Protein AF-A0A3M1Z9Z5-F1 (afdb_monomer)

Mean predicted aligned error: 8.13 Å

Structure (mmCIF, N/CA/C/O backbone):
data_AF-A0A3M1Z9Z5-F1
#
_entry.id   AF-A0A3M1Z9Z5-F1
#
loop_
_atom_site.group_PDB
_atom_site.id
_atom_site.type_symbol
_atom_site.label_atom_id
_atom_site.label_alt_id
_atom_site.label_comp_id
_atom_site.label_asym_id
_atom_site.label_entity_id
_atom_site.label_seq_id
_atom_site.pdbx_PDB_ins_code
_atom_site.Cartn_x
_atom_site.Cartn_y
_atom_site.Cartn_z
_atom_site.occupancy
_atom_site.B_iso_or_equiv
_atom_site.auth_seq_id
_atom_site.auth_comp_id
_atom_site.auth_asym_id
_atom_site.auth_atom_id
_atom_site.pdbx_PDB_model_num
ATOM 1 N N . MET A 1 1 ? 11.492 23.634 -15.285 1.00 51.53 1 MET A N 1
ATOM 2 C CA . MET A 1 1 ? 10.849 22.784 -14.254 1.00 51.53 1 MET A CA 1
ATOM 3 C C . MET A 1 1 ? 9.355 23.098 -14.225 1.00 51.53 1 MET A C 1
ATOM 5 O O . MET A 1 1 ? 8.852 23.601 -13.230 1.00 51.53 1 MET A O 1
ATOM 9 N N . THR A 1 2 ? 8.655 22.936 -15.346 1.00 55.88 2 THR A N 1
ATOM 10 C CA . THR A 1 2 ? 7.436 23.717 -15.613 1.00 55.88 2 THR A CA 1
ATOM 11 C C . THR A 1 2 ? 6.311 22.823 -16.112 1.00 55.88 2 THR A C 1
ATOM 13 O O . THR A 1 2 ? 6.329 22.444 -17.267 1.00 55.88 2 THR A O 1
ATOM 16 N N . LEU A 1 3 ? 5.345 22.520 -15.239 1.00 63.12 3 LEU A N 1
ATOM 17 C CA . LEU A 1 3 ? 3.958 22.099 -15.528 1.00 63.12 3 LEU A CA 1
ATOM 18 C C . LEU A 1 3 ? 3.689 20.872 -16.430 1.00 63.12 3 LEU A C 1
ATOM 20 O O . LEU A 1 3 ? 2.542 20.433 -16.472 1.00 63.12 3 LEU A O 1
ATOM 24 N N . ASP A 1 4 ? 4.692 20.257 -17.056 1.00 73.50 4 ASP A N 1
ATOM 25 C CA . ASP A 1 4 ? 4.495 19.160 -18.015 1.00 73.50 4 ASP A CA 1
ATOM 26 C C . ASP A 1 4 ? 3.789 17.940 -17.402 1.00 73.50 4 ASP A C 1
ATOM 28 O O . ASP A 1 4 ? 3.005 17.278 -18.071 1.00 73.50 4 ASP A O 1
ATOM 32 N N . TYR A 1 5 ? 3.990 17.676 -16.106 1.00 74.56 5 TYR A N 1
ATOM 33 C CA . TYR A 1 5 ? 3.412 16.527 -15.394 1.00 74.56 5 TYR A CA 1
ATOM 34 C C . TYR A 1 5 ? 2.143 16.849 -14.592 1.00 74.56 5 TYR A C 1
ATOM 36 O O . TYR A 1 5 ? 1.709 16.042 -13.769 1.00 74.56 5 TYR A O 1
ATOM 44 N N . TRP A 1 6 ? 1.511 18.007 -14.808 1.00 80.69 6 TRP A N 1
ATOM 45 C CA . TRP A 1 6 ? 0.310 18.399 -14.055 1.00 80.69 6 TRP A CA 1
ATOM 46 C C . TRP A 1 6 ? -0.839 17.388 -14.192 1.00 80.69 6 TRP A C 1
ATOM 48 O O . TRP A 1 6 ? -1.597 17.163 -13.248 1.00 80.69 6 TRP A O 1
ATOM 58 N N . PHE A 1 7 ? -0.934 16.716 -15.343 1.00 80.50 7 PHE A N 1
ATOM 59 C CA . PHE A 1 7 ? -1.931 15.675 -15.601 1.00 80.50 7 PHE A CA 1
ATOM 60 C C . PHE A 1 7 ? -1.823 14.474 -14.645 1.00 80.50 7 PHE A C 1
ATOM 62 O O . PHE A 1 7 ? -2.799 13.753 -14.453 1.00 80.50 7 PHE A O 1
ATOM 69 N N . MET A 1 8 ? -0.670 14.263 -14.002 1.00 80.81 8 MET A N 1
ATOM 70 C CA . MET A 1 8 ? -0.493 13.174 -13.043 1.00 80.81 8 MET A CA 1
ATOM 71 C C . MET A 1 8 ? -1.257 13.402 -11.747 1.00 80.81 8 MET A C 1
ATOM 73 O O . MET A 1 8 ? -1.607 12.432 -11.082 1.00 80.81 8 MET A O 1
ATOM 77 N N . PHE A 1 9 ? -1.541 14.652 -11.382 1.00 82.56 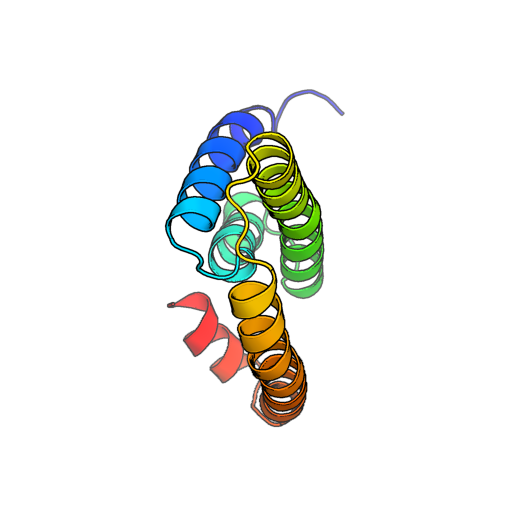9 PHE A N 1
ATOM 78 C CA . PHE A 1 9 ? -2.253 14.969 -10.151 1.00 82.56 9 PHE A CA 1
ATOM 79 C C . PHE A 1 9 ? -3.670 14.359 -10.108 1.00 82.56 9 PHE A C 1
ATOM 81 O O . PHE A 1 9 ? -3.931 13.558 -9.207 1.00 82.56 9 PHE A O 1
ATOM 88 N N . PRO A 1 10 ? -4.574 14.617 -11.079 1.00 85.94 10 PRO A N 1
ATOM 89 C CA . PRO A 1 10 ? -5.901 13.996 -11.079 1.00 85.94 10 PRO A CA 1
ATOM 90 C C . PRO A 1 10 ? -5.850 12.473 -11.266 1.00 85.94 10 PRO A C 1
ATOM 92 O O . PRO A 1 10 ? -6.615 11.755 -10.625 1.00 85.94 10 PRO A O 1
ATOM 95 N N . ILE A 1 11 ? -4.925 11.963 -12.086 1.00 84.50 11 ILE A N 1
ATOM 96 C CA . ILE A 1 11 ? -4.749 10.517 -12.296 1.00 84.50 11 ILE A CA 1
ATOM 97 C C . ILE A 1 11 ? -4.345 9.831 -10.987 1.00 84.50 11 ILE A C 1
ATOM 99 O O . ILE A 1 11 ? -4.912 8.803 -10.623 1.00 84.50 11 ILE A O 1
ATOM 103 N N . SER A 1 12 ? -3.422 10.434 -10.238 1.00 81.50 12 SER A N 1
ATOM 104 C CA . SER A 1 12 ? -2.969 9.904 -8.951 1.00 81.50 12 SER A CA 1
ATOM 105 C C . SER A 1 12 ? -4.081 9.915 -7.908 1.00 81.50 12 SER A C 1
ATOM 107 O O . SER A 1 12 ? -4.153 8.984 -7.119 1.00 81.50 12 SER A O 1
ATOM 109 N N . ILE A 1 13 ? -4.979 10.908 -7.919 1.00 83.25 13 ILE A N 1
ATOM 110 C CA . ILE A 1 13 ? -6.150 10.936 -7.025 1.00 83.25 13 ILE A CA 1
ATOM 111 C C . ILE A 1 13 ? -7.089 9.764 -7.323 1.00 83.25 13 ILE A C 1
ATOM 113 O O . ILE A 1 13 ? -7.535 9.089 -6.395 1.00 83.25 13 ILE A O 1
ATOM 117 N N . ILE A 1 14 ? -7.378 9.500 -8.600 1.00 84.56 14 ILE A N 1
ATOM 118 C CA . ILE A 1 14 ? -8.257 8.395 -9.006 1.00 84.56 14 ILE A CA 1
ATOM 119 C C . ILE A 1 14 ? -7.630 7.059 -8.608 1.00 84.56 14 ILE A C 1
ATOM 121 O O . ILE A 1 14 ? -8.267 6.261 -7.922 1.00 84.56 14 ILE A O 1
ATOM 125 N N . ILE A 1 15 ? -6.364 6.849 -8.970 1.00 81.69 15 ILE A N 1
ATOM 126 C CA . ILE A 1 15 ? -5.635 5.618 -8.658 1.00 81.69 15 ILE A CA 1
ATOM 127 C C . ILE A 1 15 ? -5.521 5.419 -7.146 1.00 81.69 15 ILE A C 1
ATOM 129 O O . ILE A 1 15 ? -5.824 4.336 -6.658 1.00 81.69 15 ILE A O 1
ATOM 133 N N . ALA A 1 16 ? -5.159 6.456 -6.386 1.00 78.75 16 ALA A N 1
ATOM 134 C CA . ALA A 1 16 ? -5.072 6.378 -4.929 1.00 78.75 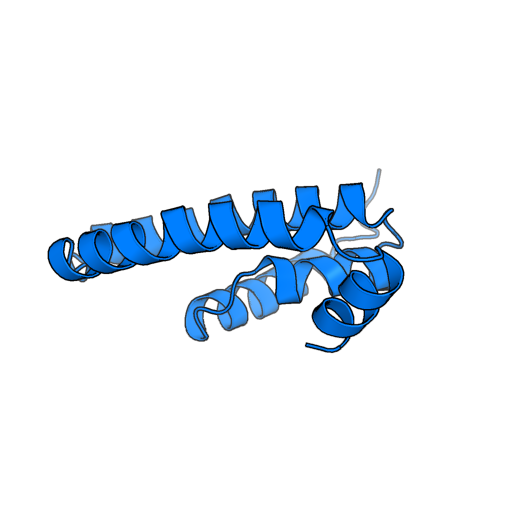16 ALA A CA 1
ATOM 135 C C . ALA A 1 16 ? -6.428 6.041 -4.298 1.00 78.75 16 ALA A C 1
ATOM 137 O O . ALA A 1 16 ? -6.491 5.251 -3.360 1.00 78.75 16 ALA A O 1
ATOM 138 N N . THR A 1 17 ? -7.516 6.602 -4.829 1.00 81.88 17 THR A N 1
ATOM 139 C CA . THR A 1 17 ? -8.875 6.309 -4.361 1.00 81.88 17 THR A CA 1
ATOM 140 C C . THR A 1 17 ? -9.252 4.856 -4.646 1.00 81.88 17 THR A C 1
ATOM 142 O O . THR A 1 17 ? -9.760 4.176 -3.759 1.00 81.88 17 THR A O 1
ATOM 145 N N . MET A 1 18 ? -8.963 4.354 -5.850 1.00 81.50 18 MET A N 1
ATOM 146 C CA . MET A 1 18 ? -9.222 2.962 -6.232 1.00 81.50 18 MET A CA 1
ATOM 147 C C . MET A 1 18 ? -8.366 1.974 -5.433 1.00 81.50 18 MET A C 1
ATOM 149 O O . MET A 1 18 ? -8.882 0.967 -4.952 1.00 81.50 18 MET A O 1
ATOM 153 N N . ALA A 1 19 ? -7.083 2.275 -5.232 1.00 78.62 19 ALA A N 1
ATOM 154 C CA . ALA A 1 19 ? -6.187 1.480 -4.397 1.00 78.62 19 ALA A CA 1
ATOM 155 C C . ALA A 1 19 ? -6.683 1.439 -2.942 1.00 78.62 19 ALA A C 1
ATOM 157 O O . ALA A 1 19 ? -6.796 0.371 -2.349 1.00 78.62 19 ALA A O 1
ATOM 158 N N . MET A 1 20 ? -7.082 2.588 -2.386 1.00 76.25 20 MET A N 1
ATOM 159 C CA . MET A 1 20 ? -7.597 2.677 -1.015 1.00 76.25 20 MET A CA 1
ATOM 160 C C . MET A 1 20 ? -8.949 1.974 -0.843 1.00 76.25 20 MET A C 1
ATOM 162 O O . MET A 1 20 ? -9.183 1.359 0.193 1.00 76.25 20 MET A O 1
ATOM 166 N N . ALA A 1 21 ? -9.829 2.039 -1.845 1.00 78.38 21 ALA A N 1
ATOM 167 C CA . ALA A 1 21 ? -11.118 1.352 -1.819 1.00 78.38 21 ALA A CA 1
ATOM 168 C C . ALA A 1 21 ? -10.987 -0.168 -2.008 1.00 78.38 21 ALA A C 1
ATOM 170 O O . ALA A 1 21 ? -11.754 -0.922 -1.415 1.00 78.38 21 ALA A O 1
ATOM 171 N N . SER A 1 22 ? 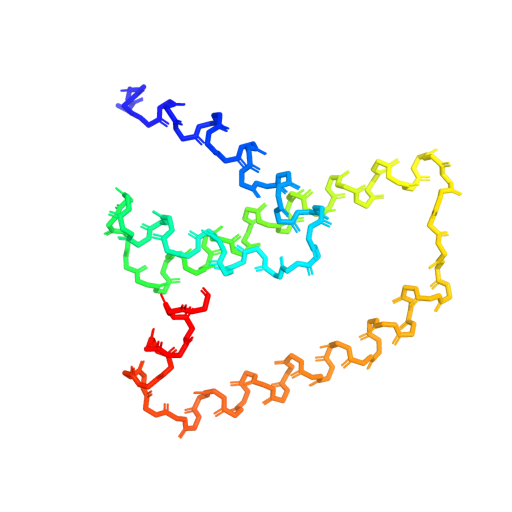-10.032 -0.620 -2.826 1.00 76.81 22 SER A N 1
ATOM 172 C CA . SER A 1 22 ? -9.803 -2.046 -3.094 1.00 76.81 22 SER A CA 1
ATOM 173 C C . SER A 1 22 ? -8.976 -2.745 -2.014 1.00 76.81 22 SER A C 1
ATOM 175 O O . SER A 1 22 ? -9.047 -3.966 -1.898 1.00 76.81 22 SER A O 1
ATOM 177 N N . GLY A 1 23 ? -8.187 -2.002 -1.231 1.00 70.00 23 GLY A N 1
ATOM 178 C CA . GLY A 1 23 ? -7.266 -2.575 -0.244 1.00 70.00 23 GLY A CA 1
ATOM 179 C C . GLY A 1 23 ? -6.093 -3.340 -0.871 1.00 70.00 23 GLY A C 1
ATOM 180 O O . GLY A 1 23 ? -5.357 -4.022 -0.160 1.00 70.00 23 GLY A O 1
ATOM 181 N N . VAL A 1 24 ? -5.916 -3.239 -2.191 1.00 69.00 24 VAL A N 1
ATOM 182 C CA . VAL A 1 24 ? -4.789 -3.819 -2.926 1.00 69.00 24 VAL A CA 1
ATOM 183 C C . VAL A 1 24 ? -3.578 -2.904 -2.746 1.00 69.00 24 VAL A C 1
ATOM 185 O O . VAL A 1 24 ? -3.696 -1.686 -2.884 1.00 69.00 24 VAL A O 1
ATOM 188 N N . GLY A 1 25 ? -2.414 -3.488 -2.434 1.00 66.12 25 GLY A N 1
ATOM 189 C CA . GLY A 1 25 ? -1.168 -2.743 -2.234 1.00 66.12 25 GLY A CA 1
ATOM 190 C C . GLY A 1 25 ? -0.885 -1.811 -3.415 1.00 66.12 25 GLY A C 1
ATOM 191 O O . GLY A 1 25 ? -0.836 -2.247 -4.566 1.00 66.12 25 GLY A O 1
ATOM 192 N N . GLY A 1 26 ? -0.726 -0.525 -3.131 1.00 60.66 26 GLY A N 1
ATOM 193 C CA . GLY A 1 26 ? -0.606 0.575 -4.087 1.00 60.66 26 GLY A CA 1
A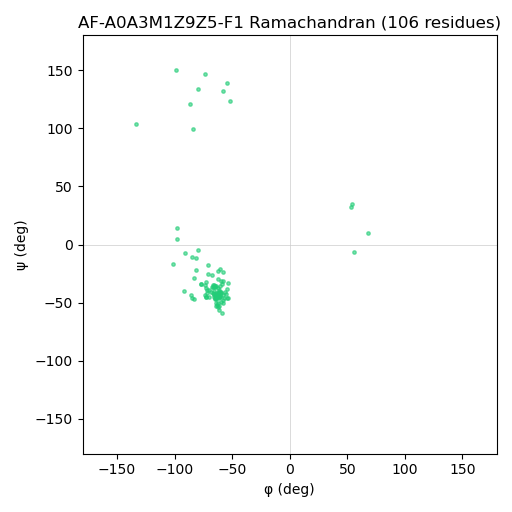TOM 194 C C . GLY A 1 26 ? 0.606 0.482 -5.010 1.00 60.66 26 GLY A C 1
ATOM 195 O O . GLY A 1 26 ? 0.529 0.984 -6.130 1.00 60.66 26 GLY A O 1
ATOM 196 N N . ALA A 1 27 ? 1.670 -0.234 -4.635 1.00 62.38 27 ALA A N 1
ATOM 197 C CA . ALA A 1 27 ? 2.759 -0.589 -5.548 1.00 62.38 27 ALA A CA 1
ATOM 198 C C . ALA A 1 27 ? 2.250 -1.285 -6.824 1.00 62.38 27 ALA A C 1
ATOM 200 O O . ALA A 1 27 ? 2.789 -1.038 -7.898 1.00 62.38 27 ALA A O 1
ATOM 201 N N . THR A 1 28 ? 1.173 -2.069 -6.733 1.00 70.25 28 THR A N 1
ATOM 202 C CA . THR A 1 28 ? 0.547 -2.748 -7.882 1.00 70.25 28 THR A CA 1
ATOM 203 C C . THR A 1 28 ? 0.014 -1.749 -8.909 1.00 70.25 28 THR A C 1
ATOM 205 O O . THR A 1 28 ? 0.159 -1.956 -10.105 1.00 70.25 28 THR A O 1
ATOM 208 N N . PHE A 1 29 ? -0.536 -0.613 -8.465 1.00 75.19 29 PHE A N 1
ATOM 209 C CA . PHE A 1 29 ? -1.066 0.416 -9.366 1.00 75.19 29 PHE A CA 1
ATOM 210 C C . PHE A 1 29 ? -0.032 1.491 -9.735 1.00 75.19 29 PHE A C 1
ATOM 212 O O . PHE A 1 29 ? 0.029 1.932 -10.883 1.00 75.19 29 PHE A O 1
ATOM 219 N N . PHE A 1 30 ? 0.795 1.928 -8.781 1.00 76.44 30 PHE A N 1
ATOM 220 C CA . PHE A 1 30 ? 1.772 2.997 -8.999 1.00 76.44 30 PHE A CA 1
ATOM 221 C C . PHE A 1 30 ? 3.013 2.528 -9.765 1.00 76.44 30 PHE A C 1
ATOM 223 O O . PHE A 1 30 ? 3.544 3.300 -10.562 1.00 76.44 30 PHE A O 1
ATOM 230 N N . ALA A 1 31 ? 3.469 1.281 -9.589 1.00 79.12 31 ALA A N 1
ATOM 231 C CA . ALA A 1 31 ? 4.633 0.774 -10.317 1.00 79.12 31 ALA A CA 1
ATOM 232 C C . ALA A 1 31 ? 4.428 0.757 -11.844 1.00 79.12 31 ALA A C 1
ATOM 234 O O . ALA A 1 31 ? 5.253 1.361 -12.533 1.00 79.12 31 ALA A O 1
ATOM 235 N N . PRO A 1 32 ? 3.358 0.163 -12.418 1.00 74.56 32 PRO A N 1
ATOM 236 C CA . PRO A 1 32 ? 3.151 0.198 -13.865 1.00 74.56 32 PRO A CA 1
ATOM 237 C C . PRO A 1 32 ? 2.918 1.623 -14.374 1.00 74.56 32 PRO A C 1
ATOM 239 O O . PRO A 1 32 ? 3.438 1.977 -15.430 1.00 74.56 32 PRO A O 1
ATOM 242 N N . LEU A 1 33 ? 2.228 2.480 -13.612 1.00 82.31 33 LEU A N 1
ATOM 243 C CA . LEU A 1 33 ? 2.056 3.889 -13.970 1.00 82.31 33 LEU A CA 1
ATOM 244 C C . LEU A 1 33 ? 3.413 4.592 -14.123 1.00 82.31 33 LEU A C 1
ATOM 246 O O . LEU A 1 33 ? 3.678 5.238 -15.133 1.00 82.31 33 LEU A O 1
ATOM 250 N N . PHE A 1 34 ? 4.298 4.451 -13.141 1.00 82.81 34 PHE A N 1
ATOM 251 C CA . PHE A 1 34 ? 5.605 5.104 -13.150 1.00 82.81 34 PHE A CA 1
ATOM 252 C C . PHE A 1 34 ? 6.582 4.483 -14.158 1.00 82.81 34 PHE A C 1
ATOM 254 O O . PHE A 1 34 ? 7.379 5.203 -14.761 1.00 82.81 34 PHE A O 1
ATOM 261 N N . ILE A 1 35 ? 6.495 3.178 -14.409 1.00 80.56 35 ILE A N 1
ATOM 262 C CA . ILE A 1 35 ? 7.322 2.503 -15.417 1.00 80.56 35 ILE A CA 1
ATOM 263 C C . ILE A 1 35 ? 6.860 2.856 -16.835 1.00 80.56 35 ILE A C 1
ATOM 265 O O . ILE A 1 35 ? 7.686 3.163 -17.686 1.00 80.56 35 ILE A O 1
ATOM 269 N N . VAL A 1 36 ? 5.557 2.834 -17.118 1.00 78.62 36 VAL A N 1
ATOM 270 C CA . VAL A 1 36 ? 5.039 3.010 -18.486 1.00 78.62 36 VAL A CA 1
ATOM 271 C C . VAL A 1 36 ? 4.891 4.487 -18.848 1.00 78.62 36 VAL A C 1
ATOM 273 O O . VAL A 1 36 ? 5.315 4.898 -19.928 1.00 78.62 36 VAL A O 1
ATOM 276 N N . VAL A 1 37 ? 4.318 5.300 -17.952 1.00 79.38 37 VAL A N 1
ATOM 277 C CA . VAL A 1 37 ? 4.014 6.716 -18.228 1.00 79.38 37 VAL A CA 1
ATOM 278 C C . VAL A 1 37 ? 5.235 7.597 -18.004 1.00 79.38 37 VAL A C 1
ATOM 280 O O . VAL A 1 37 ? 5.562 8.415 -18.859 1.00 79.38 37 VAL A O 1
ATOM 283 N N . LEU A 1 38 ? 5.931 7.418 -16.877 1.00 79.62 38 LEU A N 1
ATOM 284 C CA . LEU A 1 38 ? 7.120 8.215 -16.553 1.00 79.62 38 LEU A CA 1
ATOM 285 C C . LEU A 1 38 ? 8.434 7.601 -17.036 1.00 79.62 38 LEU A C 1
ATOM 287 O O . LEU A 1 38 ? 9.468 8.260 -16.945 1.00 79.62 38 LEU A O 1
ATOM 291 N N . ARG A 1 39 ? 8.413 6.364 -17.554 1.00 81.00 39 ARG A N 1
ATOM 292 C CA . ARG A 1 39 ? 9.612 5.652 -18.032 1.00 81.00 39 ARG A CA 1
ATOM 293 C C . ARG A 1 39 ? 10.727 5.598 -16.985 1.00 81.00 39 ARG A C 1
ATOM 295 O O . ARG A 1 39 ? 11.909 5.614 -17.325 1.00 81.00 39 ARG A O 1
ATOM 302 N N . LEU A 1 40 ? 10.350 5.542 -15.705 1.00 79.00 40 LEU A N 1
ATOM 303 C CA . LEU A 1 40 ? 11.306 5.448 -14.608 1.00 79.00 40 LEU A CA 1
ATOM 304 C C . LEU A 1 40 ? 11.910 4.037 -14.540 1.00 79.00 40 LEU A C 1
ATOM 306 O O . LEU A 1 40 ? 11.213 3.054 -14.814 1.00 79.00 40 LEU A O 1
ATOM 310 N N .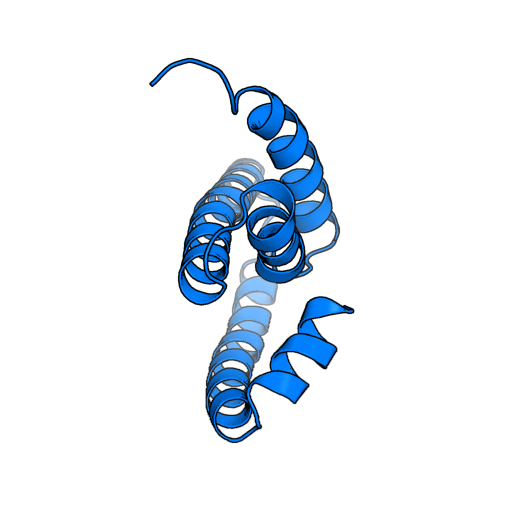 PRO A 1 41 ? 13.185 3.903 -14.126 1.00 79.50 41 PRO A N 1
ATOM 311 C CA . PRO A 1 41 ? 13.769 2.602 -13.826 1.00 79.50 41 PRO A CA 1
ATOM 312 C C . PRO A 1 41 ? 12.907 1.845 -12.799 1.00 79.50 41 PRO A C 1
ATOM 314 O O . PRO A 1 41 ? 12.472 2.468 -11.829 1.00 79.50 41 PRO A O 1
ATOM 317 N N . PRO A 1 42 ? 12.690 0.521 -12.940 1.00 77.00 42 PRO A N 1
ATOM 318 C CA . PRO A 1 42 ? 11.777 -0.231 -12.073 1.00 77.00 42 PRO A CA 1
ATOM 319 C C . PRO A 1 42 ? 12.066 -0.085 -10.576 1.00 77.00 42 PRO A C 1
ATOM 321 O O . PRO A 1 42 ? 11.147 0.045 -9.777 1.00 77.00 42 PRO A O 1
ATOM 324 N N . THR A 1 43 ? 13.341 -0.044 -10.189 1.00 77.69 43 THR A N 1
ATOM 325 C CA . THR A 1 43 ? 13.760 0.150 -8.793 1.00 77.69 43 THR A CA 1
ATOM 326 C C . THR A 1 43 ? 13.328 1.507 -8.242 1.00 77.69 43 THR A C 1
ATOM 328 O O . THR A 1 43 ? 12.830 1.590 -7.121 1.00 77.69 43 THR A O 1
ATOM 331 N N . VAL A 1 44 ? 13.472 2.563 -9.045 1.00 82.50 44 VAL A N 1
ATOM 332 C CA . VAL A 1 44 ? 13.049 3.921 -8.691 1.00 82.50 44 VAL A CA 1
ATOM 333 C C . VAL A 1 44 ? 11.526 4.005 -8.668 1.00 82.50 44 VAL A C 1
ATOM 335 O O . VAL A 1 44 ? 10.979 4.512 -7.701 1.00 82.50 44 VAL A O 1
ATOM 338 N N . ALA A 1 45 ? 10.847 3.449 -9.675 1.00 82.81 45 ALA A N 1
ATOM 339 C CA . ALA A 1 45 ? 9.390 3.451 -9.789 1.00 82.81 45 ALA A CA 1
ATOM 340 C C . ALA A 1 45 ? 8.694 2.730 -8.623 1.00 82.81 45 ALA A C 1
ATOM 342 O O . ALA A 1 45 ? 7.721 3.237 -8.068 1.00 82.81 45 ALA A O 1
ATOM 343 N N . ILE A 1 46 ? 9.199 1.560 -8.221 1.00 80.19 46 ILE A N 1
ATOM 344 C CA . ILE A 1 46 ? 8.666 0.822 -7.068 1.00 80.19 46 ILE A CA 1
ATOM 345 C C . ILE A 1 46 ? 8.893 1.630 -5.785 1.00 80.19 46 ILE A C 1
ATOM 347 O O . ILE A 1 46 ? 7.963 1.811 -5.003 1.00 80.19 46 ILE A O 1
ATOM 351 N N . GLY A 1 47 ? 10.102 2.171 -5.589 1.00 83.12 47 GLY A N 1
ATOM 352 C CA . GLY A 1 47 ? 10.422 2.992 -4.421 1.00 83.12 47 GLY A CA 1
ATOM 353 C C . GLY A 1 47 ? 9.552 4.248 -4.317 1.00 83.12 47 GLY A C 1
ATOM 354 O O . GLY A 1 47 ? 9.007 4.535 -3.252 1.00 83.12 47 GLY A O 1
ATOM 355 N N . THR A 1 48 ? 9.360 4.973 -5.423 1.00 86.00 48 THR A N 1
ATOM 356 C CA . THR A 1 48 ? 8.484 6.150 -5.451 1.00 86.00 48 THR A CA 1
ATOM 357 C C . THR A 1 48 ? 7.027 5.767 -5.220 1.00 86.00 48 THR A C 1
ATOM 359 O O . THR A 1 48 ? 6.350 6.452 -4.460 1.00 86.00 48 THR A O 1
ATOM 362 N N . GLY A 1 49 ? 6.558 4.654 -5.798 1.00 84.12 49 GLY A N 1
ATOM 363 C CA . GLY A 1 49 ? 5.206 4.124 -5.585 1.00 84.12 49 GLY A CA 1
ATOM 364 C C . GLY A 1 49 ? 4.909 3.828 -4.119 1.00 84.12 49 GLY A C 1
ATOM 365 O O . GLY A 1 49 ? 3.899 4.295 -3.598 1.00 84.12 49 GLY A O 1
ATOM 366 N N . LEU A 1 50 ? 5.827 3.142 -3.433 1.00 84.00 50 LEU A N 1
ATOM 367 C CA . LEU A 1 50 ? 5.701 2.827 -2.007 1.00 84.00 50 LEU A CA 1
ATOM 368 C C . LEU A 1 50 ? 5.653 4.084 -1.131 1.00 84.00 50 LEU A C 1
ATOM 370 O O . LEU A 1 50 ? 4.852 4.159 -0.202 1.00 84.00 50 LEU A O 1
ATOM 374 N N . ILE A 1 51 ? 6.481 5.092 -1.427 1.00 87.00 51 ILE A N 1
ATOM 375 C CA . ILE A 1 51 ? 6.462 6.362 -0.687 1.00 87.00 51 ILE A CA 1
ATOM 376 C C . ILE A 1 51 ? 5.130 7.087 -0.909 1.00 87.00 51 ILE A C 1
ATOM 378 O O . ILE A 1 51 ? 4.509 7.537 0.053 1.00 87.00 51 ILE A O 1
ATOM 382 N N . THR A 1 52 ? 4.670 7.191 -2.160 1.00 84.56 52 THR A N 1
ATOM 383 C CA . THR A 1 52 ? 3.379 7.817 -2.485 1.00 84.56 52 THR A CA 1
ATOM 384 C C . THR A 1 52 ? 2.226 7.117 -1.767 1.00 84.56 52 THR A C 1
ATOM 386 O O . THR A 1 52 ? 1.365 7.777 -1.186 1.00 84.56 52 THR A O 1
ATOM 389 N N . GLU A 1 53 ? 2.235 5.788 -1.749 1.00 82.81 53 GLU A N 1
ATOM 390 C CA . GLU A 1 53 ? 1.234 4.975 -1.067 1.00 82.81 53 GLU A CA 1
ATOM 391 C C . GLU A 1 53 ? 1.268 5.154 0.451 1.00 82.81 53 GLU A C 1
ATOM 393 O O . GLU A 1 53 ? 0.215 5.323 1.059 1.00 82.81 53 GLU A O 1
ATOM 398 N N . PHE A 1 54 ? 2.452 5.178 1.068 1.00 86.19 54 PHE A N 1
ATOM 399 C CA . PHE A 1 54 ? 2.590 5.373 2.510 1.00 86.19 54 PHE A CA 1
ATOM 400 C C . PHE A 1 54 ? 1.885 6.653 2.976 1.00 86.19 54 PHE A C 1
ATOM 402 O O . PHE A 1 54 ? 1.106 6.632 3.932 1.00 86.19 54 PHE A O 1
ATOM 409 N N . PHE A 1 55 ? 2.090 7.760 2.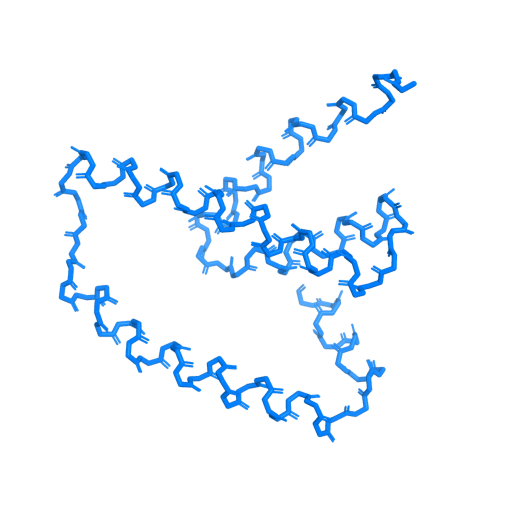257 1.00 87.12 55 PHE A N 1
ATOM 410 C CA . PHE A 1 55 ? 1.383 9.009 2.537 1.00 87.12 55 PHE A CA 1
ATOM 411 C C . PHE A 1 55 ? -0.108 8.931 2.175 1.00 87.12 55 PHE A C 1
ATOM 413 O O . PHE A 1 55 ? -0.947 9.423 2.935 1.00 87.12 55 PHE A O 1
ATOM 420 N N . GLY A 1 56 ? -0.457 8.282 1.061 1.00 84.00 56 GLY A N 1
ATOM 421 C CA . GLY A 1 56 ? -1.840 8.077 0.629 1.00 84.00 56 GLY A CA 1
ATOM 422 C C . GLY A 1 56 ? -2.673 7.315 1.663 1.00 84.00 56 GLY A C 1
ATOM 423 O O . GLY A 1 56 ? -3.654 7.846 2.188 1.00 84.00 56 GLY A O 1
ATOM 424 N N . PHE A 1 57 ? -2.261 6.102 2.026 1.00 83.62 57 PHE A N 1
ATOM 425 C CA . PHE A 1 57 ? -2.919 5.288 3.048 1.00 83.62 57 PHE A CA 1
ATOM 426 C C . PHE A 1 57 ? -2.808 5.896 4.441 1.00 83.62 57 PHE A C 1
ATOM 428 O O . PHE A 1 57 ? -3.795 5.868 5.173 1.00 83.62 57 PHE A O 1
ATOM 435 N N . GLY A 1 58 ? -1.685 6.532 4.788 1.00 87.88 58 GLY A N 1
ATOM 436 C CA . GLY A 1 58 ? -1.555 7.280 6.040 1.00 87.88 58 GLY A CA 1
ATOM 437 C C . GLY A 1 58 ? -2.637 8.354 6.191 1.00 87.88 58 GLY A C 1
ATOM 438 O O . GLY A 1 58 ? -3.260 8.467 7.248 1.00 87.88 58 GLY A O 1
ATOM 439 N N . SER A 1 59 ? -2.945 9.086 5.114 1.00 87.12 59 SER A N 1
ATOM 440 C CA . SER A 1 59 ? -4.038 10.067 5.109 1.00 87.12 59 SER A CA 1
ATOM 441 C C . SER A 1 59 ? -5.422 9.419 5.275 1.00 87.12 59 SER A C 1
ATOM 443 O O . SER A 1 59 ? -6.278 9.951 5.989 1.00 87.12 59 SER A O 1
ATOM 445 N N . GLY A 1 60 ? -5.625 8.237 4.682 1.00 84.25 60 GLY A N 1
ATOM 446 C CA . GLY A 1 60 ? -6.831 7.429 4.850 1.00 84.25 60 GLY A CA 1
ATOM 447 C C . GLY A 1 60 ? -7.010 7.002 6.303 1.00 84.25 60 GLY A C 1
ATOM 448 O O . GLY A 1 60 ? -8.025 7.325 6.919 1.00 84.25 60 GLY A O 1
ATOM 449 N N . VAL A 1 61 ? -5.990 6.371 6.889 1.00 86.94 61 VAL A N 1
ATOM 450 C CA . VAL A 1 61 ? -5.971 5.968 8.303 1.00 86.94 61 VAL A CA 1
ATOM 451 C C . VAL A 1 61 ? -6.270 7.161 9.206 1.00 86.94 61 VAL A C 1
ATOM 453 O O . VAL A 1 61 ? -7.132 7.059 10.074 1.00 86.94 61 VAL A O 1
ATOM 456 N N . TRP A 1 62 ? -5.648 8.319 8.969 1.00 87.62 62 TRP A N 1
ATOM 457 C CA . TRP A 1 62 ? -5.927 9.538 9.731 1.00 87.62 62 TRP A CA 1
ATOM 458 C C . TRP A 1 62 ? -7.393 9.997 9.625 1.00 87.62 62 TRP A C 1
ATOM 460 O O . TRP A 1 62 ? -8.017 10.372 10.621 1.00 87.62 62 TRP A O 1
ATOM 470 N N . SER A 1 63 ? -7.982 9.928 8.431 1.00 87.81 63 SER A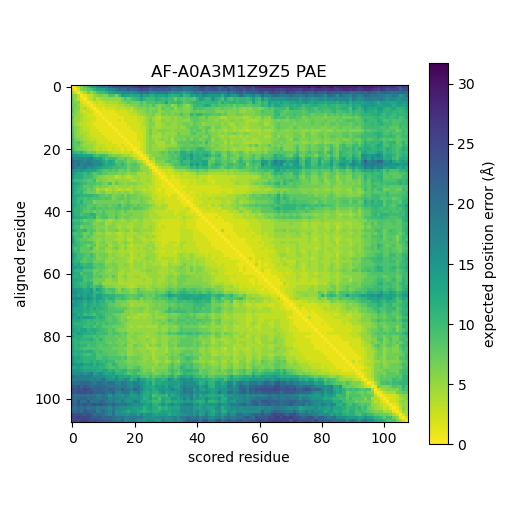 N 1
ATOM 471 C CA . SER A 1 63 ? -9.393 10.262 8.205 1.00 87.81 63 SER A CA 1
ATOM 472 C C . SER A 1 63 ? -10.339 9.309 8.950 1.00 87.81 63 SER A C 1
ATOM 474 O O . SER A 1 63 ? -11.259 9.761 9.639 1.00 87.81 63 SER A O 1
ATOM 476 N N . TYR A 1 64 ? -10.090 7.997 8.882 1.00 86.38 64 TYR A N 1
ATOM 477 C CA . TYR A 1 64 ? -10.863 6.984 9.615 1.00 86.38 64 TYR A CA 1
ATOM 478 C C . TYR A 1 64 ? -10.665 7.086 11.133 1.00 86.38 64 TYR A C 1
ATOM 480 O O . TYR A 1 64 ? -11.624 6.909 11.891 1.00 86.38 64 TYR A O 1
ATOM 488 N N . TYR A 1 65 ? -9.457 7.448 11.575 1.00 87.50 65 TYR A N 1
ATOM 489 C CA . TYR A 1 65 ? -9.119 7.704 12.973 1.00 87.50 65 TYR A CA 1
ATOM 490 C C . TYR A 1 65 ? -9.976 8.838 13.532 1.00 87.50 65 TYR A C 1
ATOM 492 O O . TYR A 1 65 ? -10.649 8.669 14.550 1.00 87.50 65 TYR A O 1
ATOM 500 N N . ARG A 1 66 ? -10.048 9.968 12.813 1.00 90.44 66 ARG A N 1
ATOM 501 C CA . ARG A 1 66 ? -10.876 11.119 13.206 1.00 90.44 66 ARG A CA 1
ATOM 502 C C . ARG A 1 66 ? -12.362 10.764 13.297 1.00 90.44 66 ARG A C 1
ATOM 504 O O . ARG A 1 66 ? -13.058 11.279 14.166 1.00 90.44 66 ARG A O 1
ATOM 511 N N . LYS A 1 67 ? -12.842 9.878 12.419 1.00 90.88 67 LYS A N 1
ATOM 512 C CA . LYS A 1 67 ? -14.233 9.396 12.404 1.00 90.88 67 LYS A CA 1
ATOM 513 C C . LYS A 1 67 ? -14.520 8.309 13.452 1.00 90.88 67 LYS A C 1
ATOM 515 O O . LYS A 1 67 ? -15.673 7.918 13.585 1.00 90.88 67 LYS A O 1
ATOM 520 N N . ARG A 1 68 ? -13.508 7.835 14.197 1.00 86.50 68 ARG A N 1
ATOM 521 C CA . ARG A 1 68 ? -13.601 6.728 15.174 1.00 86.50 68 ARG A CA 1
ATOM 522 C C . ARG A 1 68 ? -14.196 5.440 14.589 1.00 86.50 68 ARG A C 1
ATOM 524 O O . ARG A 1 68 ? -14.891 4.706 15.280 1.00 86.50 68 ARG A O 1
ATOM 531 N N . LEU A 1 69 ? -13.904 5.166 13.319 1.00 86.75 69 LEU A N 1
ATOM 532 C CA . LEU A 1 69 ? -14.391 3.980 12.602 1.00 86.75 69 LEU A CA 1
ATOM 533 C C . LEU A 1 69 ? -13.360 2.838 12.561 1.00 86.75 69 LEU A C 1
ATOM 535 O O . LEU A 1 69 ? -13.578 1.841 11.883 1.00 86.75 69 LEU A O 1
ATOM 539 N N . ILE A 1 70 ? -12.219 2.991 13.241 1.00 86.88 70 ILE A N 1
ATOM 540 C CA . ILE A 1 70 ? -11.132 2.006 13.222 1.00 86.88 70 ILE A CA 1
ATOM 541 C C . ILE A 1 70 ? -11.368 0.938 14.291 1.00 86.88 70 ILE A C 1
ATOM 543 O O . ILE A 1 70 ? -11.378 1.242 15.484 1.00 86.88 70 ILE A O 1
ATOM 547 N N . ASP A 1 71 ? -11.460 -0.320 13.862 1.00 91.12 71 ASP A N 1
ATOM 548 C CA . ASP A 1 71 ? -11.303 -1.477 14.744 1.00 91.12 71 ASP A CA 1
ATOM 549 C C . ASP A 1 71 ? -9.810 -1.806 14.899 1.00 91.12 71 ASP A C 1
ATOM 551 O O . ASP A 1 71 ? -9.182 -2.440 14.046 1.00 91.12 71 ASP A O 1
ATOM 555 N N . TYR A 1 72 ? -9.226 -1.358 16.009 1.00 88.25 72 TYR A N 1
ATOM 556 C CA . TYR A 1 72 ? -7.808 -1.568 16.304 1.00 88.25 72 TYR A CA 1
ATOM 557 C C . TYR A 1 72 ? -7.456 -3.034 16.569 1.00 88.25 72 TYR A C 1
ATOM 559 O O . TYR A 1 72 ? -6.315 -3.430 16.338 1.00 88.25 72 TYR A O 1
ATOM 567 N N . LYS A 1 73 ? -8.408 -3.849 17.039 1.00 92.06 73 LYS A N 1
ATOM 568 C CA . LYS A 1 73 ? -8.167 -5.269 17.313 1.00 92.06 73 LYS A CA 1
ATOM 569 C C . LYS A 1 73 ? -8.051 -6.037 16.002 1.00 92.06 73 LYS A C 1
ATOM 571 O O . LYS A 1 73 ? -7.114 -6.814 15.826 1.00 92.06 73 LYS A O 1
ATOM 576 N N . LEU A 1 74 ? -8.965 -5.774 15.070 1.00 90.12 74 LEU A N 1
ATOM 577 C CA . LEU A 1 74 ? -8.899 -6.333 13.725 1.00 90.12 74 LEU A CA 1
ATOM 578 C C . LEU A 1 74 ? -7.651 -5.832 12.985 1.00 90.12 74 LEU A C 1
ATOM 580 O O . LEU A 1 74 ? -6.929 -6.638 12.403 1.00 90.12 74 LEU A O 1
ATOM 584 N N . GLY A 1 75 ? -7.337 -4.537 13.090 1.00 88.38 75 GLY A N 1
ATOM 585 C CA . GLY A 1 75 ? -6.118 -3.959 12.520 1.00 88.38 75 GLY A CA 1
ATOM 586 C C . GLY A 1 75 ? -4.835 -4.625 13.032 1.00 88.38 75 GLY A C 1
ATOM 587 O O . GLY A 1 75 ? -3.981 -4.999 12.232 1.00 88.38 75 GLY A O 1
ATOM 588 N N . ALA A 1 76 ? -4.711 -4.845 14.344 1.00 90.00 76 ALA A N 1
ATOM 589 C CA . ALA A 1 76 ? -3.551 -5.519 14.929 1.00 90.00 76 ALA A CA 1
ATOM 590 C C . ALA A 1 76 ? -3.422 -6.979 14.463 1.00 90.00 76 ALA A C 1
ATOM 592 O O . ALA A 1 76 ? -2.326 -7.418 14.119 1.00 90.00 76 ALA A O 1
ATOM 593 N N . ASN A 1 77 ? -4.536 -7.715 14.395 1.00 92.19 77 ASN A N 1
ATOM 594 C CA . ASN A 1 77 ? -4.544 -9.093 13.899 1.00 92.19 77 ASN A CA 1
ATOM 595 C C . ASN A 1 77 ? -4.108 -9.182 12.434 1.00 92.19 77 ASN A C 1
ATOM 597 O O . ASN A 1 77 ? -3.331 -10.068 12.084 1.00 92.19 77 ASN A O 1
ATOM 601 N N . LEU A 1 78 ? -4.569 -8.249 11.593 1.00 90.06 78 LEU A N 1
ATOM 602 C CA . LEU A 1 78 ? -4.118 -8.162 10.208 1.00 90.06 78 LEU A CA 1
ATOM 603 C C . LEU A 1 78 ? -2.621 -7.862 10.150 1.00 90.06 78 LEU A C 1
ATOM 605 O O . LEU A 1 78 ? -1.890 -8.620 9.528 1.00 90.06 78 LEU A O 1
ATOM 609 N N . LEU A 1 79 ? -2.133 -6.842 10.863 1.00 89.50 79 LEU A N 1
ATOM 610 C CA . LEU A 1 79 ? -0.707 -6.490 10.872 1.00 89.50 79 LEU A CA 1
ATOM 611 C C . LEU A 1 79 ? 0.194 -7.660 11.292 1.00 89.50 79 LEU A C 1
ATOM 613 O O . LEU A 1 79 ? 1.236 -7.875 10.673 1.00 89.50 79 LEU A O 1
ATOM 617 N N . MET A 1 80 ? -0.215 -8.442 12.296 1.00 92.94 80 MET A N 1
ATOM 618 C CA . MET A 1 80 ? 0.530 -9.627 12.732 1.00 92.94 80 MET A CA 1
ATOM 619 C C . MET A 1 80 ? 0.641 -10.705 11.651 1.00 92.94 80 MET A C 1
ATOM 621 O O . MET A 1 80 ? 1.625 -11.435 11.646 1.00 92.94 80 MET A O 1
ATOM 625 N N . ALA A 1 81 ? -0.327 -10.814 10.740 1.00 91.88 81 ALA A N 1
ATOM 626 C CA . ALA A 1 81 ? -0.256 -11.739 9.612 1.00 91.88 81 ALA A CA 1
ATOM 627 C C . ALA A 1 81 ? 0.491 -11.125 8.415 1.00 91.88 81 ALA A C 1
ATOM 629 O O . ALA A 1 81 ? 1.345 -11.779 7.814 1.00 91.88 81 ALA A O 1
ATOM 630 N N . THR A 1 82 ? 0.213 -9.861 8.083 1.00 87.44 82 THR A N 1
ATOM 631 C CA . THR A 1 82 ? 0.742 -9.210 6.878 1.00 87.44 82 THR A CA 1
ATOM 632 C C . THR A 1 82 ? 2.231 -8.890 6.988 1.00 87.44 82 THR A C 1
ATOM 634 O O . THR A 1 82 ? 2.941 -9.036 5.998 1.00 87.44 82 THR A O 1
ATOM 637 N N . ILE A 1 83 ? 2.737 -8.489 8.163 1.00 91.06 83 ILE A N 1
ATOM 638 C CA . ILE A 1 83 ? 4.162 -8.144 8.330 1.00 91.06 83 ILE A CA 1
ATOM 639 C C . ILE A 1 83 ? 5.064 -9.372 8.101 1.00 91.06 83 ILE A C 1
ATOM 641 O O . ILE A 1 83 ? 5.952 -9.291 7.248 1.00 91.06 83 ILE A O 1
ATOM 645 N N . PRO A 1 84 ? 4.854 -10.527 8.768 1.00 93.00 84 PRO A N 1
ATOM 646 C CA . PRO A 1 84 ? 5.641 -11.726 8.490 1.00 93.00 84 PRO A CA 1
ATOM 647 C C . PRO A 1 84 ? 5.473 -12.213 7.052 1.00 93.00 84 PRO A C 1
ATOM 649 O O . PRO A 1 84 ? 6.463 -12.571 6.420 1.00 93.00 84 PRO A O 1
ATOM 652 N N . ALA A 1 85 ? 4.249 -12.179 6.511 1.00 89.06 85 ALA A N 1
ATOM 653 C CA . ALA A 1 85 ? 3.996 -12.567 5.127 1.00 89.06 85 ALA A CA 1
ATOM 654 C C . ALA A 1 85 ? 4.768 -11.685 4.131 1.00 89.06 85 ALA A C 1
ATOM 656 O O . ALA A 1 85 ? 5.345 -12.209 3.181 1.00 89.06 85 ALA A O 1
ATOM 657 N N . ALA A 1 86 ? 4.849 -10.372 4.367 1.00 85.50 86 ALA A N 1
ATOM 658 C CA . ALA A 1 86 ? 5.616 -9.448 3.535 1.00 85.50 86 ALA A CA 1
ATOM 659 C C . ALA A 1 86 ? 7.128 -9.712 3.616 1.00 85.50 86 ALA A C 1
ATOM 661 O O . ALA A 1 86 ? 7.809 -9.709 2.590 1.00 85.50 86 ALA A O 1
ATOM 662 N N . ILE A 1 87 ? 7.658 -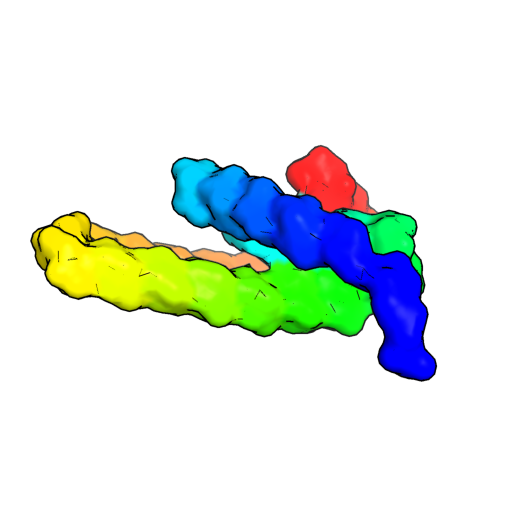9.987 4.814 1.00 88.25 87 ILE A N 1
ATOM 663 C CA . ILE A 1 87 ? 9.077 -10.328 5.004 1.00 88.25 87 ILE A CA 1
ATOM 664 C C . ILE A 1 87 ? 9.410 -11.633 4.275 1.00 88.25 87 ILE A C 1
ATOM 666 O O . ILE A 1 87 ? 10.331 -11.666 3.459 1.00 88.25 87 ILE A O 1
ATOM 670 N N . VAL A 1 88 ? 8.634 -12.693 4.519 1.00 90.00 88 VAL A N 1
ATOM 671 C CA . VAL A 1 88 ? 8.819 -13.998 3.869 1.00 90.00 88 VAL A CA 1
ATOM 672 C C . VAL A 1 88 ? 8.666 -13.869 2.355 1.00 90.00 88 VAL A C 1
ATOM 674 O O . VAL A 1 88 ? 9.511 -14.365 1.615 1.00 90.00 88 VAL A O 1
ATOM 677 N N . GLY A 1 89 ? 7.649 -13.144 1.886 1.00 83.06 89 GLY A N 1
ATOM 678 C CA . GLY A 1 89 ? 7.428 -12.877 0.467 1.00 83.06 89 GLY A CA 1
ATOM 679 C C . GLY A 1 89 ? 8.600 -12.144 -0.185 1.00 83.06 89 GLY A C 1
ATOM 680 O O . GLY A 1 89 ? 9.016 -12.520 -1.275 1.00 83.06 89 GLY A O 1
ATOM 681 N N . THR A 1 90 ? 9.197 -11.164 0.498 1.00 81.69 90 THR A N 1
ATOM 682 C CA . THR A 1 90 ? 10.368 -10.427 -0.007 1.00 81.69 90 THR A CA 1
ATOM 683 C C . THR A 1 90 ? 11.612 -11.316 -0.073 1.00 81.69 90 THR A C 1
ATOM 685 O O . THR A 1 90 ? 12.370 -11.253 -1.041 1.00 81.69 90 THR A O 1
ATOM 688 N N . ILE A 1 91 ? 11.832 -12.172 0.928 1.00 85.50 91 ILE A N 1
ATOM 689 C CA . ILE A 1 91 ? 12.952 -13.125 0.931 1.00 85.50 91 ILE A CA 1
ATOM 690 C C . ILE A 1 91 ? 12.788 -14.134 -0.208 1.00 85.50 91 ILE A C 1
ATOM 692 O O . ILE A 1 91 ? 13.726 -14.353 -0.973 1.00 85.50 91 ILE A O 1
ATOM 696 N N . LEU A 1 92 ? 11.589 -14.702 -0.360 1.00 83.06 92 LEU A N 1
ATOM 697 C CA . LEU A 1 92 ? 11.281 -15.630 -1.444 1.00 83.06 92 LEU A CA 1
ATOM 698 C C . LEU A 1 92 ? 11.424 -14.956 -2.810 1.00 83.06 92 LEU A C 1
ATOM 700 O O . LEU A 1 92 ? 12.034 -15.536 -3.698 1.00 83.06 92 LEU A O 1
ATOM 704 N N . ALA 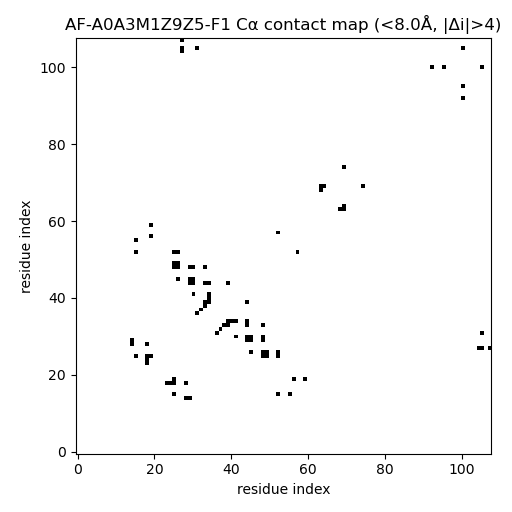A 1 93 ? 10.943 -13.722 -2.973 1.00 74.50 93 ALA A N 1
ATOM 705 C CA . ALA A 1 93 ? 11.043 -12.976 -4.226 1.00 74.50 93 ALA A CA 1
ATOM 706 C C . ALA A 1 93 ? 12.494 -12.771 -4.693 1.00 74.50 93 ALA A C 1
ATOM 708 O O . ALA A 1 93 ? 12.751 -12.811 -5.893 1.00 74.50 93 ALA A O 1
ATOM 709 N N . ASN A 1 94 ? 13.450 -12.615 -3.769 1.00 71.94 94 ASN A N 1
ATOM 710 C CA . ASN A 1 94 ? 14.876 -12.518 -4.104 1.00 71.94 94 ASN A CA 1
ATOM 711 C C . ASN A 1 94 ? 15.488 -13.846 -4.586 1.00 71.94 94 ASN A C 1
ATOM 713 O O . ASN A 1 94 ? 16.552 -13.832 -5.199 1.00 71.94 94 ASN A O 1
ATOM 717 N N . ALA A 1 95 ? 14.840 -14.985 -4.325 1.00 73.19 95 ALA A N 1
ATOM 718 C CA . ALA A 1 95 ? 15.290 -16.294 -4.794 1.00 73.19 95 ALA A CA 1
ATOM 719 C C . ALA A 1 95 ? 14.817 -16.624 -6.225 1.00 73.19 95 ALA A C 1
ATOM 721 O O . ALA A 1 95 ? 15.299 -17.593 -6.812 1.00 73.19 95 ALA A O 1
ATOM 722 N N . PHE A 1 96 ? 13.893 -15.840 -6.798 1.00 70.75 96 PHE A N 1
ATOM 723 C CA . PHE A 1 96 ? 13.358 -16.059 -8.145 1.00 70.75 96 PHE A CA 1
ATOM 724 C C . PHE A 1 96 ? 14.029 -15.164 -9.202 1.00 70.75 96 PHE A C 1
ATOM 726 O O . PHE A 1 96 ? 14.422 -14.035 -8.901 1.00 70.75 96 PHE A O 1
ATOM 733 N N . PRO A 1 97 ? 14.120 -15.619 -10.469 1.00 69.38 97 PRO A N 1
ATOM 734 C CA . PRO A 1 97 ? 14.617 -14.798 -11.566 1.00 69.38 97 PRO A CA 1
ATOM 735 C C . PRO A 1 97 ? 13.780 -13.524 -11.729 1.00 69.38 97 PRO A C 1
ATOM 737 O O . PRO A 1 97 ? 12.548 -13.573 -11.800 1.00 69.38 97 PRO A O 1
ATOM 740 N N . SER A 1 98 ? 14.456 -12.383 -11.852 1.00 61.19 98 SER A N 1
ATOM 741 C CA . SER A 1 98 ? 13.856 -11.047 -11.943 1.00 61.19 98 SER A CA 1
ATOM 742 C C . SER A 1 98 ? 12.878 -10.895 -13.114 1.00 61.19 98 SER A C 1
ATOM 744 O O . SER A 1 98 ? 11.990 -10.048 -13.056 1.00 61.19 98 SER A O 1
ATOM 746 N N . ASP A 1 99 ? 13.010 -11.710 -14.160 1.00 64.62 99 ASP A N 1
ATOM 747 C CA . ASP A 1 99 ? 12.123 -11.694 -15.327 1.00 64.62 99 ASP A CA 1
ATOM 748 C C . ASP A 1 99 ? 10.776 -12.378 -15.054 1.00 64.62 99 ASP A C 1
ATOM 750 O O . ASP A 1 99 ? 9.739 -11.897 -15.508 1.00 64.62 99 ASP A O 1
ATOM 754 N N . VAL A 1 100 ? 10.763 -13.430 -14.227 1.00 63.62 100 VAL A N 1
ATOM 755 C CA . VAL A 1 100 ? 9.526 -14.094 -13.780 1.00 63.62 100 VAL A CA 1
ATOM 756 C C . VAL A 1 100 ? 8.778 -13.197 -12.797 1.00 63.62 100 VAL A C 1
ATOM 758 O O . VAL A 1 100 ? 7.560 -13.063 -12.884 1.00 63.62 100 VAL A O 1
ATOM 761 N N . LEU A 1 101 ? 9.505 -12.512 -11.909 1.00 58.56 101 LEU A N 1
ATOM 762 C CA . LEU A 1 101 ? 8.905 -11.581 -10.956 1.00 58.56 101 LEU A CA 1
ATOM 763 C C . LEU A 1 101 ? 8.250 -10.384 -11.667 1.00 58.56 101 LEU A C 1
ATOM 765 O O . LEU A 1 101 ? 7.124 -10.016 -11.343 1.00 58.56 101 LEU A O 1
ATOM 769 N N . LYS A 1 102 ? 8.915 -9.814 -12.683 1.00 60.91 102 LYS A N 1
ATOM 770 C CA . LYS A 1 102 ? 8.353 -8.739 -13.520 1.00 60.91 102 LYS A CA 1
ATOM 771 C C . LYS A 1 102 ? 7.142 -9.202 -14.331 1.00 60.91 102 LYS A C 1
ATOM 773 O O . LYS A 1 102 ? 6.220 -8.415 -14.504 1.00 60.91 102 LYS A O 1
ATOM 778 N N . ALA A 1 103 ? 7.131 -10.445 -14.813 1.00 59.50 103 ALA A N 1
ATOM 779 C CA . ALA A 1 103 ? 6.006 -10.992 -15.569 1.00 59.50 103 ALA A CA 1
ATOM 780 C C . ALA A 1 103 ? 4.783 -11.270 -14.682 1.00 59.50 103 ALA A C 1
ATOM 782 O O . ALA A 1 103 ? 3.670 -10.952 -15.072 1.00 59.50 103 ALA A O 1
ATOM 783 N N . ILE A 1 104 ? 4.974 -11.823 -13.482 1.00 59.47 104 ILE A N 1
ATOM 784 C CA . ILE A 1 104 ? 3.866 -12.130 -12.566 1.00 59.47 104 ILE A CA 1
ATOM 785 C C . ILE A 1 104 ? 3.304 -10.851 -11.934 1.00 59.47 104 ILE A C 1
ATOM 787 O O . ILE A 1 104 ? 2.092 -10.687 -11.864 1.00 59.47 104 ILE A O 1
ATOM 791 N N . VAL A 1 105 ? 4.171 -9.932 -11.498 1.00 59.34 105 VAL A N 1
ATOM 792 C CA . VAL A 1 105 ? 3.750 -8.693 -10.817 1.00 59.34 105 VAL A CA 1
ATOM 793 C C . VAL A 1 105 ? 3.348 -7.598 -11.808 1.00 59.34 105 VAL A C 1
ATOM 795 O O . VAL A 1 105 ? 2.506 -6.774 -11.485 1.00 59.34 105 VAL A O 1
ATOM 798 N N . GLY A 1 106 ? 3.919 -7.572 -13.015 1.00 51.00 106 GLY A N 1
ATOM 799 C CA . GLY A 1 106 ? 3.572 -6.590 -14.050 1.00 51.00 106 GLY A CA 1
ATOM 800 C C . GLY A 1 106 ? 2.310 -6.920 -14.854 1.00 51.00 106 GLY A C 1
ATOM 801 O O . GLY A 1 106 ? 1.848 -6.063 -15.604 1.00 51.00 106 GLY A O 1
ATOM 802 N N . VAL A 1 107 ? 1.778 -8.142 -14.734 1.00 42.41 107 VAL A N 1
ATOM 803 C CA . VAL A 1 107 ? 0.518 -8.587 -15.367 1.00 42.41 107 VAL A CA 1
ATOM 804 C C . VAL A 1 107 ? -0.654 -8.593 -14.371 1.00 42.41 107 VAL A C 1
ATOM 806 O O . VAL A 1 107 ? -1.806 -8.635 -14.802 1.00 42.41 107 VAL A O 1
ATOM 809 N N . GLY A 1 108 ? -0.367 -8.549 -13.065 1.00 40.72 108 GLY A N 1
ATOM 810 C CA . GLY A 1 108 ? -1.363 -8.454 -11.991 1.00 40.72 108 GLY A CA 1
ATOM 811 C C . GLY A 1 108 ? -1.945 -7.059 -11.812 1.00 40.72 108 GLY A C 1
ATOM 812 O O . GLY A 1 108 ? -1.213 -6.073 -12.048 1.00 40.72 108 GLY A O 1
#

Secondary structure (DSSP, 8-state):
--STTTTHHHHHHHHHHHHHHHT--THHHHHHHHHHTS---HHHHHHHHHHHHHHHHHHHHHHHHHTT---HHHHHHHHHHHHHHHHHHHHHHHTS-HHHHHHHHHH-

Foldseek 3Di:
DDDPCVVVVVVLVVLLVVCLVVVPQQLLVQQCCCCPVVVDDSVVSSVVSNVSNVVSVVVVVVVCVVVVVDDVVVVVVVCVVVVVVVVVVVVVLVVDDPVVVCVVSVVD

Radius of gyration: 15.87 Å; Cα contacts (8 Å, |Δi|>4): 49; chains: 1; bounding box: 30×40×36 Å

Sequence (108 aa):
MTLDYWFMFPISIIIATMAMASGVGGATFFAPLFIVVLRLPPTVAIGTGLITEFFGFGSGVWSYYRKRLIDYKLGANLLMATIPAAIVGTILANAFPSDVLKAIVGVG

pLDDT: mean 78.96, std 11.03, range [40.72, 93.0]

Solvent-accessible surface area (backbone atoms only — not comparable to full-atom values): 6104 Å² total; per-residue (Å²): 142,74,74,83,66,57,71,49,55,65,53,48,53,51,51,51,49,51,29,65,74,67,70,50,68,41,43,60,62,35,23,56,47,28,35,68,76,66,62,37,58,66,73,58,16,40,52,51,17,45,54,55,36,53,56,51,52,49,52,48,53,51,53,38,54,76,68,69,70,66,58,63,68,62,49,51,56,47,49,68,54,50,53,57,49,50,53,52,49,54,57,54,54,72,76,48,60,70,67,59,53,49,53,58,57,70,73,91

Nearest PDB structures (foldseek):
  8b6h-assembly1_EG  TM=4.072E-01  e=3.853E+00  Tetrahymena thermophila SB210